Protein AF-A0A7X8LKR5-F1 (afdb_monomer_lite)

Radius of gyration: 33.47 Å; chains: 1; bounding box: 61×47×93 Å

pLDDT: mean 74.2, std 19.26, range [38.72, 97.5]

Foldseek 3Di:
DDPPDDDCDPVNVVVVVVVVCVVQNPVRVVVVVVVVVVVVVVVVVVVVVVVVVVVVVVCVPDDDDDPDPPDPPDPDDDDDDDDDDDDDDDDDDDDDDDDDDDD

Sequence (103 aa):
MFGFIGNIGPWELIFILLIALIVVGPGKLPEVAKGIGKATREFKKATSGVQREINEVMRFDEPNPAKKENEAIKNSGQETASQKPEPKTEERYGEKEEGGSQS

Secondary structure (DSSP, 8-state):
---TTT---HHHHHHHHHHHHHHH-TTHHHHHHHHHHHHHHHHHHHHHHHHHHHHHHGGGG-------SSSSSSSS---------------------------

Structure (mmCIF, N/CA/C/O backbone):
data_AF-A0A7X8LKR5-F1
#
_entry.id   AF-A0A7X8LKR5-F1
#
loop_
_atom_site.group_PDB
_atom_site.id
_atom_site.type_symbol
_atom_site.label_atom_id
_atom_site.label_alt_id
_atom_site.label_comp_id
_atom_site.label_asym_id
_atom_site.label_entity_id
_atom_site.label_seq_id
_atom_site.pdbx_PDB_ins_code
_atom_site.Cartn_x
_atom_site.Cartn_y
_atom_site.Cartn_z
_atom_site.occupancy
_atom_site.B_iso_or_equiv
_atom_site.auth_seq_id
_atom_site.auth_comp_id
_atom_site.auth_asym_id
_atom_site.auth_atom_id
_atom_site.pdbx_PDB_model_num
ATOM 1 N N . MET A 1 1 ? 30.805 -4.243 -7.798 1.00 48.19 1 MET A N 1
ATOM 2 C CA . MET A 1 1 ? 30.064 -5.522 -7.837 1.00 48.19 1 MET A CA 1
ATOM 3 C C . MET A 1 1 ? 29.026 -5.455 -6.722 1.00 48.19 1 MET A C 1
ATOM 5 O O . MET A 1 1 ? 29.412 -5.188 -5.595 1.00 48.19 1 MET A O 1
ATOM 9 N N . PHE A 1 2 ? 27.739 -5.497 -7.074 1.00 56.47 2 PHE A N 1
ATOM 10 C CA . PHE A 1 2 ? 26.591 -5.111 -6.234 1.00 56.47 2 PHE A CA 1
ATOM 11 C C . PHE A 1 2 ? 26.423 -5.987 -4.971 1.00 56.47 2 PHE A C 1
ATOM 13 O O . PHE A 1 2 ? 26.637 -7.197 -5.028 1.00 56.47 2 PHE A O 1
ATOM 20 N N . GLY A 1 3 ? 26.034 -5.372 -3.844 1.00 64.06 3 GLY A N 1
ATOM 21 C CA . GLY A 1 3 ? 25.906 -5.956 -2.495 1.00 64.06 3 GLY A CA 1
ATOM 22 C C . GLY A 1 3 ? 24.711 -6.901 -2.303 1.00 64.06 3 GLY A C 1
ATOM 23 O O . GLY A 1 3 ? 23.862 -6.681 -1.446 1.00 64.06 3 GLY A O 1
ATOM 24 N N . PHE A 1 4 ? 24.653 -7.967 -3.097 1.00 67.62 4 PHE A N 1
ATOM 25 C CA . PHE A 1 4 ? 23.438 -8.750 -3.346 1.00 67.62 4 PHE A CA 1
ATOM 26 C C . PHE A 1 4 ? 22.972 -9.702 -2.221 1.00 67.62 4 PHE A C 1
ATOM 28 O O . PHE A 1 4 ? 21.915 -10.302 -2.365 1.00 67.62 4 PHE A O 1
ATOM 35 N N . ILE A 1 5 ? 23.719 -9.903 -1.125 1.00 69.38 5 ILE A N 1
ATOM 36 C CA . ILE A 1 5 ? 23.465 -11.063 -0.232 1.00 69.38 5 ILE A CA 1
ATOM 37 C C . ILE A 1 5 ? 23.095 -10.699 1.220 1.00 69.38 5 ILE A C 1
ATOM 39 O O . ILE A 1 5 ? 22.599 -11.556 1.942 1.00 69.38 5 ILE A O 1
ATOM 43 N N . GLY A 1 6 ? 23.256 -9.448 1.666 1.00 73.06 6 GLY A N 1
ATOM 44 C CA . GLY A 1 6 ? 23.040 -9.119 3.090 1.00 73.06 6 GLY A CA 1
ATOM 45 C C . GLY A 1 6 ? 22.188 -7.894 3.386 1.00 73.06 6 GLY A C 1
ATOM 46 O O . GLY A 1 6 ? 21.518 -7.855 4.410 1.00 73.06 6 GLY A O 1
ATOM 47 N N . ASN A 1 7 ? 22.198 -6.894 2.507 1.00 75.12 7 ASN A N 1
ATOM 48 C CA . ASN A 1 7 ? 21.572 -5.607 2.778 1.00 75.12 7 ASN A CA 1
ATOM 49 C C . ASN A 1 7 ? 20.927 -5.105 1.493 1.00 75.12 7 ASN A C 1
ATOM 51 O O . ASN A 1 7 ? 21.527 -4.308 0.776 1.00 75.12 7 ASN A O 1
ATOM 55 N N . ILE A 1 8 ? 19.725 -5.601 1.181 1.00 84.50 8 ILE A N 1
ATOM 56 C CA . ILE A 1 8 ? 18.899 -4.955 0.160 1.00 84.50 8 ILE A CA 1
ATOM 57 C C . ILE A 1 8 ? 18.634 -3.538 0.664 1.00 84.50 8 ILE A C 1
ATOM 59 O O . ILE A 1 8 ? 17.886 -3.332 1.622 1.00 84.50 8 ILE A O 1
ATOM 63 N N . GLY A 1 9 ? 19.311 -2.573 0.053 1.00 86.69 9 GLY A N 1
ATOM 64 C CA . GLY A 1 9 ? 19.159 -1.176 0.383 1.00 86.69 9 GLY A CA 1
ATOM 65 C C . GLY A 1 9 ? 17.847 -0.621 -0.172 1.00 86.69 9 GLY A C 1
ATOM 66 O O . GLY A 1 9 ? 17.199 -1.225 -1.036 1.00 86.69 9 GLY A O 1
ATOM 67 N N . PRO A 1 10 ? 17.451 0.579 0.285 1.00 89.25 10 PRO A N 1
ATOM 68 C CA . PRO A 1 10 ? 16.321 1.299 -0.294 1.00 89.25 10 PRO A CA 1
ATOM 69 C C . PRO A 1 10 ? 16.453 1.472 -1.815 1.00 89.25 10 PRO A C 1
ATOM 71 O O . PRO A 1 10 ? 15.454 1.432 -2.528 1.00 89.25 10 PRO A O 1
ATOM 74 N N . TRP A 1 11 ? 17.684 1.616 -2.316 1.00 90.31 11 TRP A N 1
ATOM 75 C CA . TRP A 1 11 ? 17.975 1.769 -3.741 1.00 90.31 11 TRP A CA 1
ATOM 76 C C . TRP A 1 11 ? 17.658 0.514 -4.557 1.00 90.31 11 TRP A C 1
ATOM 78 O O . TRP A 1 11 ? 17.016 0.618 -5.602 1.00 90.31 11 TRP A O 1
ATOM 88 N N . GLU A 1 12 ? 18.037 -0.670 -4.078 1.00 89.19 12 GLU A N 1
ATOM 89 C CA . GLU A 1 12 ? 17.704 -1.940 -4.724 1.00 89.19 12 GLU A CA 1
ATOM 90 C C . GLU A 1 12 ? 16.191 -2.190 -4.725 1.00 89.19 12 GLU A C 1
ATOM 92 O O . GLU A 1 12 ? 15.637 -2.581 -5.755 1.00 89.19 12 GLU A O 1
ATOM 97 N N . LEU A 1 13 ? 15.501 -1.899 -3.612 1.00 91.75 13 LEU A N 1
ATOM 98 C CA . LEU A 1 13 ? 14.037 -1.987 -3.557 1.00 91.75 13 LEU A CA 1
ATOM 99 C C . LEU A 1 13 ? 13.374 -1.065 -4.578 1.00 91.75 13 LEU A C 1
ATOM 101 O O . LEU A 1 13 ? 12.450 -1.498 -5.261 1.00 91.75 13 LEU A O 1
ATOM 105 N N . ILE A 1 14 ? 13.847 0.175 -4.719 1.00 93.12 14 ILE A N 1
ATOM 106 C CA . ILE A 1 14 ? 13.331 1.125 -5.716 1.00 93.12 14 ILE A CA 1
ATOM 107 C C . ILE A 1 14 ? 13.540 0.598 -7.138 1.00 93.12 14 ILE A C 1
ATOM 109 O O . ILE A 1 14 ? 12.638 0.719 -7.965 1.00 93.12 14 ILE A O 1
ATOM 113 N N . PHE A 1 15 ? 14.690 -0.013 -7.428 1.00 93.44 15 PHE A N 1
ATOM 114 C CA . PHE A 1 15 ? 14.975 -0.560 -8.755 1.00 93.44 15 PHE A CA 1
ATOM 115 C C . PHE A 1 15 ? 14.059 -1.746 -9.099 1.00 93.44 15 PHE A C 1
ATOM 117 O O . PHE A 1 15 ? 13.473 -1.790 -10.181 1.00 93.44 15 PHE A O 1
ATOM 124 N N . ILE A 1 16 ? 13.868 -2.673 -8.154 1.00 92.75 16 ILE A N 1
ATOM 125 C CA . ILE A 1 16 ? 12.934 -3.801 -8.303 1.00 92.75 16 ILE A CA 1
ATOM 126 C C . ILE A 1 16 ? 11.496 -3.289 -8.444 1.00 92.75 16 ILE A C 1
ATOM 128 O O . ILE A 1 16 ? 10.754 -3.749 -9.313 1.00 92.75 16 ILE A O 1
ATOM 132 N N . LEU A 1 17 ? 11.115 -2.312 -7.618 1.00 93.69 17 LEU A N 1
ATOM 133 C CA . LEU A 1 17 ? 9.805 -1.679 -7.658 1.00 93.69 17 LEU A CA 1
ATOM 134 C C . LEU A 1 17 ? 9.570 -1.052 -9.035 1.00 93.69 17 LEU A C 1
ATOM 136 O O . LEU A 1 17 ? 8.544 -1.327 -9.641 1.00 93.69 17 LEU A O 1
ATOM 140 N N . LEU A 1 18 ? 10.531 -0.309 -9.588 1.00 95.19 18 LEU A N 1
ATOM 141 C CA . LEU A 1 18 ? 10.420 0.295 -10.918 1.00 95.19 18 LEU A CA 1
ATOM 142 C C . LEU A 1 18 ? 10.148 -0.746 -12.016 1.00 95.19 18 LEU A C 1
ATOM 144 O O . LEU A 1 18 ? 9.253 -0.544 -12.836 1.00 95.19 18 LEU A O 1
ATOM 148 N N . ILE A 1 19 ? 10.858 -1.879 -12.005 1.00 96.00 19 ILE A N 1
ATOM 149 C CA . ILE A 1 19 ? 10.614 -2.977 -12.954 1.00 96.00 19 ILE A CA 1
ATOM 150 C C . ILE A 1 19 ? 9.203 -3.553 -12.758 1.00 96.00 19 ILE A C 1
ATOM 152 O O . ILE A 1 19 ? 8.463 -3.725 -13.728 1.00 96.00 19 ILE A O 1
ATOM 156 N N . ALA A 1 20 ? 8.788 -3.790 -11.511 1.00 94.88 20 ALA A N 1
ATOM 157 C CA . ALA A 1 20 ? 7.440 -4.264 -11.203 1.00 94.88 20 ALA A CA 1
ATOM 158 C C . ALA A 1 20 ? 6.352 -3.263 -11.643 1.00 94.88 20 ALA A C 1
ATOM 160 O O . ALA A 1 20 ? 5.309 -3.675 -12.149 1.00 94.88 20 ALA A O 1
ATOM 161 N N . LEU A 1 21 ? 6.600 -1.954 -11.518 1.00 94.81 21 LEU A N 1
ATOM 162 C CA . LEU A 1 21 ? 5.706 -0.890 -11.986 1.00 94.81 21 LEU A CA 1
ATOM 163 C C . LEU A 1 21 ? 5.571 -0.875 -13.505 1.00 94.81 21 LEU A C 1
ATOM 165 O O . LEU A 1 21 ? 4.507 -0.514 -13.989 1.00 94.81 21 LEU A O 1
ATOM 169 N N . ILE A 1 22 ? 6.608 -1.231 -14.260 1.00 95.56 22 ILE A N 1
ATOM 170 C CA . ILE A 1 22 ? 6.509 -1.313 -15.723 1.00 95.56 22 ILE A CA 1
ATOM 171 C C . ILE A 1 22 ? 5.629 -2.501 -16.124 1.00 95.56 22 ILE A C 1
ATOM 173 O O . ILE A 1 22 ? 4.782 -2.365 -17.002 1.00 95.56 22 ILE A O 1
ATOM 177 N N . VAL A 1 23 ? 5.792 -3.645 -15.454 1.00 95.88 23 VAL A N 1
ATOM 178 C CA . VAL A 1 23 ? 5.017 -4.863 -15.741 1.00 95.88 23 VAL A CA 1
ATOM 179 C C . VAL A 1 23 ? 3.551 -4.717 -15.325 1.00 95.88 23 VAL A C 1
ATOM 181 O O . VAL A 1 23 ? 2.651 -5.087 -16.073 1.00 95.88 23 VAL A O 1
ATOM 184 N N . VAL A 1 24 ? 3.301 -4.187 -14.126 1.00 93.38 24 VAL A N 1
ATOM 185 C CA . VAL A 1 24 ? 1.958 -4.104 -13.526 1.00 93.38 24 VAL A CA 1
ATOM 186 C C . VAL A 1 24 ? 1.269 -2.771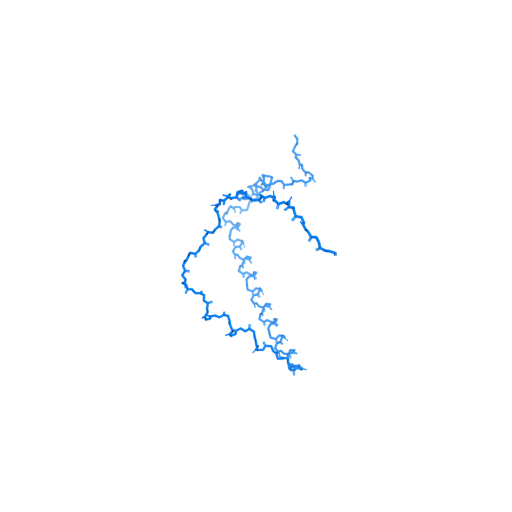 -13.840 1.00 93.38 24 VAL A C 1
ATOM 188 O O . VAL A 1 24 ? 0.047 -2.708 -13.961 1.00 93.38 24 VAL A O 1
ATOM 191 N N . GLY A 1 25 ? 2.039 -1.696 -13.986 1.00 93.81 25 GLY A N 1
ATOM 192 C CA . GLY A 1 25 ? 1.574 -0.323 -14.169 1.00 93.81 25 GLY A CA 1
ATOM 193 C C . GLY A 1 25 ? 1.555 0.485 -12.856 1.00 93.81 25 GLY A C 1
ATOM 194 O O . GLY A 1 25 ? 0.999 0.021 -11.853 1.00 93.81 25 GLY A O 1
ATOM 195 N N . PRO A 1 26 ? 2.053 1.741 -12.837 1.00 92.06 26 PRO A N 1
ATOM 196 C CA . PRO A 1 26 ? 2.067 2.587 -11.635 1.00 92.06 26 PRO A CA 1
ATOM 197 C C . PRO A 1 26 ? 0.668 2.929 -11.107 1.00 92.06 26 PRO A C 1
ATOM 199 O O . PRO A 1 26 ? 0.510 3.186 -9.919 1.00 92.06 26 PRO A O 1
ATOM 202 N N . GLY A 1 27 ? -0.357 2.917 -11.965 1.00 93.12 27 GLY A N 1
ATOM 203 C CA . GLY A 1 27 ? -1.748 3.147 -11.562 1.00 93.12 27 GLY A CA 1
ATOM 204 C C . GLY A 1 27 ? -2.412 1.935 -10.900 1.00 93.12 27 GLY A C 1
ATOM 205 O O . GLY A 1 27 ? -3.360 2.100 -10.136 1.00 93.12 27 GLY A O 1
ATOM 206 N N . LYS A 1 28 ? -1.902 0.720 -11.141 1.00 92.31 28 LYS A N 1
ATOM 207 C CA . LYS A 1 28 ? -2.500 -0.526 -10.643 1.00 92.31 28 LYS A CA 1
ATOM 208 C C . LYS A 1 28 ? -2.078 -0.864 -9.220 1.00 92.31 28 LYS A C 1
ATOM 210 O O . LYS A 1 28 ? -2.903 -1.330 -8.441 1.00 92.31 28 LYS A O 1
ATOM 215 N N . LEU A 1 29 ? -0.848 -0.539 -8.830 1.00 93.19 29 LEU A N 1
ATOM 216 C CA . LEU A 1 29 ? -0.398 -0.683 -7.442 1.00 93.19 29 LEU A CA 1
ATOM 217 C C . LEU A 1 29 ? -1.266 0.072 -6.415 1.00 93.19 29 LEU A C 1
ATOM 219 O O . LEU A 1 29 ? -1.702 -0.561 -5.453 1.00 93.19 29 LEU A O 1
ATOM 223 N N . PRO A 1 30 ? -1.581 1.374 -6.580 1.00 91.38 30 PRO A N 1
ATOM 224 C CA . PRO A 1 30 ? -2.444 2.079 -5.637 1.00 91.38 30 PRO A CA 1
ATOM 225 C C . PRO A 1 30 ? -3.891 1.576 -5.688 1.00 91.38 30 PRO A C 1
ATOM 227 O O . PRO A 1 30 ? -4.582 1.623 -4.674 1.00 91.38 30 PRO A O 1
ATOM 230 N N . GLU A 1 31 ? -4.363 1.082 -6.835 1.00 94.50 31 GLU A N 1
ATOM 231 C CA . GLU A 1 31 ? -5.692 0.477 -6.975 1.00 94.50 31 GLU A CA 1
ATOM 232 C C . GLU A 1 31 ? -5.804 -0.819 -6.149 1.00 94.50 31 GLU A C 1
ATOM 234 O O . GLU A 1 31 ? -6.712 -0.952 -5.324 1.00 94.50 31 GLU A O 1
ATOM 239 N N . VAL A 1 32 ? -4.817 -1.714 -6.268 1.00 94.31 32 VAL A N 1
ATOM 240 C CA . VAL A 1 32 ? -4.721 -2.951 -5.473 1.00 94.31 32 VAL A CA 1
ATOM 241 C C . VAL A 1 32 ? -4.535 -2.641 -3.985 1.00 94.31 32 VAL A C 1
ATOM 243 O O . VAL A 1 32 ? -5.243 -3.200 -3.146 1.00 94.31 32 VAL A O 1
ATOM 246 N N . ALA A 1 33 ? -3.651 -1.699 -3.639 1.00 94.75 33 ALA A N 1
ATOM 247 C CA . ALA A 1 33 ? -3.423 -1.293 -2.253 1.00 94.75 33 ALA A CA 1
ATOM 248 C C . ALA A 1 33 ? -4.687 -0.707 -1.600 1.00 94.75 33 ALA A C 1
ATOM 250 O O . ALA A 1 33 ? -4.965 -0.993 -0.436 1.00 94.75 33 ALA A O 1
ATOM 251 N N . LYS A 1 34 ? -5.497 0.065 -2.342 1.00 96.19 34 LYS A N 1
ATOM 252 C CA . LYS A 1 34 ? -6.805 0.547 -1.863 1.00 96.19 34 LYS A CA 1
ATOM 253 C C . LYS A 1 34 ? -7.767 -0.609 -1.583 1.00 96.19 34 LYS A C 1
ATOM 255 O O . LYS A 1 34 ? -8.479 -0.554 -0.581 1.00 96.19 34 LYS A O 1
ATOM 260 N N . GLY A 1 35 ? -7.791 -1.635 -2.434 1.00 96.56 35 GLY A N 1
ATOM 261 C CA . GLY A 1 35 ? -8.597 -2.843 -2.226 1.00 96.56 35 GLY A CA 1
ATOM 262 C C . GLY A 1 35 ? -8.187 -3.601 -0.961 1.00 96.56 35 GLY A C 1
ATOM 263 O O . GLY A 1 35 ? -9.014 -3.823 -0.076 1.00 96.56 35 GLY A O 1
ATOM 264 N N . ILE A 1 36 ? -6.892 -3.897 -0.828 1.00 96.94 36 ILE A N 1
ATOM 265 C CA . ILE A 1 36 ? -6.325 -4.565 0.352 1.00 96.94 36 ILE A CA 1
ATOM 266 C C . ILE A 1 36 ? -6.555 -3.727 1.616 1.00 96.94 36 ILE A C 1
ATOM 268 O O . ILE A 1 36 ? -6.972 -4.256 2.640 1.00 96.94 36 ILE A O 1
ATOM 272 N N . GLY A 1 37 ? -6.356 -2.408 1.557 1.00 96.12 37 GLY A N 1
ATOM 273 C CA . GLY A 1 37 ? -6.548 -1.517 2.703 1.00 96.12 37 GLY A CA 1
ATOM 274 C C . GLY A 1 37 ? -7.989 -1.497 3.218 1.00 96.12 37 GLY A C 1
ATOM 275 O O . GLY A 1 37 ? -8.211 -1.497 4.432 1.00 96.12 37 GLY A O 1
ATOM 276 N N . LYS A 1 38 ? -8.977 -1.528 2.314 1.00 97.06 38 LYS A N 1
ATOM 277 C CA . LYS A 1 38 ? -10.392 -1.671 2.688 1.00 97.06 38 LYS A CA 1
ATOM 278 C C . LYS A 1 38 ? -10.654 -3.025 3.344 1.00 97.06 38 LYS A C 1
ATOM 280 O O . LYS A 1 38 ? -11.209 -3.047 4.440 1.00 97.06 38 LYS A O 1
ATOM 285 N N . ALA A 1 39 ? -10.173 -4.112 2.739 1.00 97.12 39 ALA A N 1
ATOM 286 C CA . ALA A 1 39 ? -10.323 -5.461 3.281 1.00 97.12 39 ALA A CA 1
ATOM 287 C C . ALA A 1 39 ? -9.708 -5.588 4.686 1.00 97.12 39 ALA A C 1
ATOM 289 O O . ALA A 1 39 ? -10.377 -6.040 5.612 1.00 97.12 39 ALA A O 1
ATOM 290 N N . THR A 1 40 ? -8.483 -5.097 4.895 1.00 97.50 40 THR A N 1
ATOM 291 C CA . THR A 1 40 ? -7.824 -5.096 6.212 1.00 97.50 40 THR A CA 1
ATOM 292 C C . THR A 1 40 ? -8.601 -4.275 7.241 1.00 97.50 40 THR A C 1
ATOM 294 O O . THR A 1 40 ? -8.705 -4.668 8.404 1.00 97.50 40 THR A O 1
ATOM 297 N N . ARG A 1 41 ? -9.175 -3.132 6.841 1.00 96.75 41 ARG A N 1
ATOM 298 C CA . ARG A 1 41 ? -9.975 -2.288 7.739 1.00 96.75 41 ARG A CA 1
ATOM 299 C C . ARG A 1 41 ? -11.283 -2.963 8.146 1.00 96.75 41 ARG A C 1
ATOM 301 O O . ARG A 1 41 ? -11.645 -2.903 9.322 1.00 96.75 41 ARG A O 1
ATOM 308 N N . GLU A 1 42 ? -11.978 -3.585 7.202 1.00 96.88 42 GLU A N 1
ATOM 309 C CA . GLU A 1 42 ? -13.212 -4.331 7.462 1.00 96.88 42 GLU A CA 1
ATOM 310 C C . GLU A 1 42 ? -12.943 -5.579 8.302 1.00 96.88 42 GLU A C 1
ATOM 312 O O . GLU A 1 42 ? -13.628 -5.785 9.302 1.00 96.88 42 GLU A O 1
ATOM 317 N N . PHE A 1 43 ? -11.880 -6.324 7.990 1.00 97.00 43 PHE A N 1
ATOM 318 C CA . PHE A 1 43 ? -11.420 -7.459 8.787 1.00 97.00 43 PHE A CA 1
ATOM 319 C C . PHE A 1 43 ? -11.126 -7.039 10.230 1.00 97.00 43 PHE A C 1
ATOM 321 O O . PHE A 1 43 ? -11.680 -7.609 11.165 1.00 97.00 43 PHE A O 1
ATOM 328 N N . LYS A 1 44 ? -10.347 -5.964 10.435 1.00 96.12 44 LYS A N 1
ATOM 329 C CA . LYS A 1 44 ? -10.066 -5.438 11.781 1.00 96.12 44 LYS A CA 1
ATOM 330 C C . LYS A 1 44 ? -11.348 -5.043 12.516 1.00 96.12 44 LYS A C 1
ATOM 332 O O . LYS A 1 44 ? -11.461 -5.294 13.715 1.00 96.12 44 LYS A O 1
ATOM 337 N N . LYS A 1 45 ? -12.310 -4.423 11.823 1.00 96.12 45 LYS A N 1
ATOM 338 C CA . LYS A 1 45 ? -13.599 -4.033 12.409 1.00 96.12 45 LYS A CA 1
ATOM 339 C C . LYS A 1 45 ? -14.394 -5.264 12.849 1.00 96.12 45 LYS A C 1
ATOM 341 O O . LYS A 1 45 ? -14.834 -5.286 13.996 1.00 96.12 45 LYS A O 1
ATOM 346 N N . ALA A 1 46 ? -14.515 -6.271 11.987 1.00 95.81 46 ALA A N 1
ATOM 347 C CA . ALA A 1 46 ? -15.194 -7.528 12.287 1.00 95.81 46 ALA A CA 1
ATOM 348 C C . ALA A 1 46 ? -14.544 -8.238 13.484 1.00 95.81 46 ALA A C 1
ATOM 350 O O . ALA A 1 46 ? -15.218 -8.483 14.482 1.00 95.81 46 ALA A O 1
ATOM 351 N N . THR A 1 47 ? -13.223 -8.435 13.452 1.00 95.56 47 THR A N 1
ATOM 352 C CA . THR A 1 47 ? -12.473 -9.050 14.557 1.00 95.56 47 THR A CA 1
ATOM 353 C C . THR A 1 47 ? -12.639 -8.266 15.859 1.00 95.56 47 THR A C 1
ATOM 355 O O . THR A 1 47 ? -12.856 -8.855 16.913 1.00 95.56 47 THR A O 1
ATOM 358 N N . SER A 1 48 ? -12.603 -6.929 15.810 1.00 94.81 48 SER A N 1
ATOM 359 C CA . SER A 1 48 ? -12.797 -6.098 17.005 1.00 94.81 48 SER A CA 1
ATOM 360 C C . SER A 1 48 ? -14.220 -6.145 17.570 1.00 94.81 48 SER A C 1
ATOM 362 O O . SER A 1 48 ? -14.386 -5.978 18.775 1.00 94.81 48 SER A O 1
ATOM 364 N N . GLY A 1 49 ? -15.234 -6.351 16.722 1.00 92.06 49 GLY A N 1
ATOM 365 C CA . GLY A 1 49 ? -16.619 -6.540 17.151 1.00 92.06 49 GLY A CA 1
ATOM 366 C C . GLY A 1 49 ? -16.785 -7.874 17.870 1.00 92.06 49 GLY A C 1
ATOM 367 O O . GLY A 1 49 ? -17.218 -7.894 19.018 1.00 92.06 49 GLY A O 1
ATOM 368 N N . VAL A 1 50 ? -16.305 -8.950 17.244 1.00 93.50 50 VAL A N 1
ATOM 369 C CA . VAL A 1 50 ? -16.318 -10.308 17.809 1.00 93.50 50 VAL A CA 1
ATOM 370 C C . VAL A 1 50 ? -15.564 -10.364 19.140 1.00 93.50 50 VAL A C 1
ATOM 372 O O . VAL A 1 50 ? -16.055 -10.933 20.107 1.00 93.50 50 VAL A O 1
ATOM 375 N N . GLN A 1 51 ? -14.400 -9.714 19.245 1.00 91.25 51 GLN A N 1
ATOM 376 C CA . GLN A 1 51 ? -13.632 -9.678 20.493 1.00 91.25 51 GLN A CA 1
ATOM 377 C C . GLN A 1 51 ? -14.407 -9.021 21.649 1.00 91.25 51 GLN A C 1
ATOM 379 O O . GLN A 1 51 ? -14.264 -9.454 22.792 1.00 91.25 51 GLN A O 1
ATOM 384 N N . ARG A 1 52 ? -15.206 -7.979 21.371 1.00 90.38 52 ARG A N 1
ATOM 385 C CA . ARG A 1 52 ? -16.039 -7.311 22.387 1.00 90.38 52 ARG A CA 1
ATOM 386 C C . ARG A 1 52 ? -17.217 -8.173 22.800 1.00 90.38 52 ARG A C 1
ATOM 388 O O . ARG A 1 52 ? -17.468 -8.277 23.991 1.00 90.38 52 ARG A O 1
ATOM 395 N N . GLU A 1 53 ? -17.884 -8.798 21.837 1.00 87.81 53 GLU A N 1
ATOM 396 C CA . GLU A 1 53 ? -19.018 -9.689 22.089 1.00 87.81 53 GLU A CA 1
ATOM 397 C C . GLU A 1 53 ? -18.582 -10.906 22.915 1.00 87.81 53 GLU A C 1
ATOM 399 O O . GLU A 1 53 ? -19.179 -11.200 23.942 1.00 87.81 53 GLU A O 1
ATOM 404 N N . ILE A 1 54 ? -17.451 -11.531 22.570 1.00 86.50 54 ILE A N 1
ATOM 405 C CA . ILE A 1 54 ? -16.865 -12.611 23.378 1.00 86.50 54 ILE A CA 1
ATOM 406 C C . ILE A 1 54 ? -16.509 -12.114 24.785 1.00 86.50 54 ILE A C 1
ATOM 408 O O . ILE A 1 54 ? -16.745 -12.821 25.759 1.00 86.50 54 ILE A O 1
ATOM 412 N N . ASN A 1 55 ? -15.950 -10.905 24.926 1.00 86.88 55 ASN A N 1
ATOM 413 C CA . ASN A 1 55 ? -15.624 -10.354 26.243 1.00 86.88 55 ASN A CA 1
ATOM 414 C C . ASN A 1 55 ? -16.875 -10.052 27.080 1.00 86.88 55 ASN A C 1
ATOM 416 O O . ASN A 1 55 ? -16.829 -10.211 28.293 1.00 86.88 55 ASN A O 1
ATOM 420 N N . GLU A 1 56 ? -17.974 -9.632 26.456 1.00 82.56 56 GLU A N 1
ATOM 421 C CA . GLU A 1 56 ? -19.259 -9.407 27.120 1.00 82.56 56 GLU A CA 1
ATOM 422 C C . GLU A 1 56 ? -19.893 -10.732 27.560 1.00 82.56 56 GLU A C 1
ATOM 424 O O . GLU A 1 56 ? -20.284 -10.858 28.717 1.00 82.56 56 GLU A O 1
ATOM 429 N N . VAL A 1 57 ? -19.882 -11.753 26.696 1.00 79.69 57 VAL A N 1
ATOM 430 C CA . VAL A 1 57 ? -20.395 -13.095 27.017 1.00 79.69 57 VAL A CA 1
ATOM 431 C C . VAL A 1 57 ? -19.578 -13.767 28.132 1.00 79.69 57 VAL A C 1
ATOM 433 O O . VAL A 1 57 ? -20.139 -14.380 29.034 1.00 79.69 57 VAL A O 1
ATOM 436 N N . MET A 1 58 ? -18.255 -13.604 28.130 1.00 78.75 58 MET A N 1
ATOM 437 C CA . MET A 1 58 ? -17.369 -14.156 29.168 1.00 78.75 58 MET A CA 1
ATOM 438 C C . MET A 1 58 ? -17.442 -13.387 30.500 1.00 78.75 58 MET A C 1
ATOM 440 O O . MET A 1 58 ? -16.950 -13.873 31.514 1.00 78.75 58 MET A O 1
ATOM 444 N N . A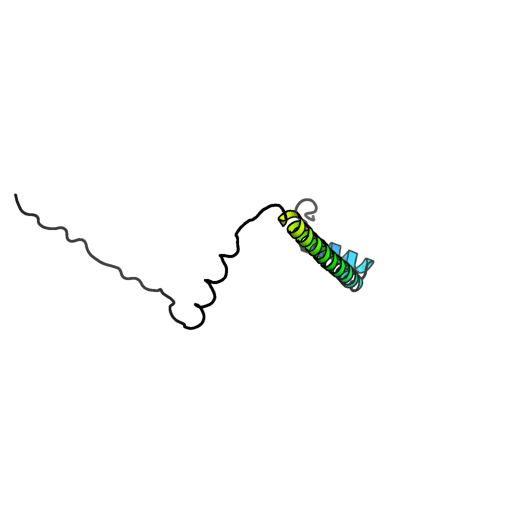RG A 1 59 ? -18.039 -12.185 30.525 1.00 69.44 59 ARG A N 1
ATOM 445 C CA . ARG A 1 59 ? -18.224 -11.383 31.748 1.00 69.44 59 ARG A CA 1
ATOM 446 C C . ARG A 1 59 ? -19.465 -11.763 32.554 1.00 69.44 59 ARG A C 1
ATOM 448 O O . ARG A 1 59 ? -19.612 -11.255 33.662 1.00 69.44 59 ARG A O 1
ATOM 455 N N . PHE A 1 60 ? -20.333 -12.643 32.049 1.00 63.59 60 PHE A N 1
ATOM 456 C CA . PHE A 1 60 ? -21.514 -13.093 32.796 1.00 63.59 60 PHE A CA 1
ATOM 457 C C . PHE A 1 60 ? -21.192 -14.027 33.981 1.00 63.59 60 PHE A C 1
ATOM 459 O O . PHE A 1 60 ? -22.095 -14.288 34.768 1.00 63.59 60 PHE A O 1
ATOM 466 N N . ASP A 1 61 ? -19.928 -14.438 34.170 1.00 63.03 61 ASP A N 1
ATOM 467 C CA . ASP A 1 61 ? -19.490 -15.294 35.290 1.00 63.03 61 ASP A CA 1
ATOM 468 C C . ASP A 1 61 ? -18.521 -14.630 36.300 1.00 63.03 61 ASP A C 1
ATOM 470 O O . ASP A 1 61 ? -18.109 -15.284 37.256 1.00 63.03 61 ASP A O 1
ATOM 474 N N . GLU A 1 62 ? -18.176 -13.336 36.186 1.00 62.06 62 GLU A N 1
ATOM 475 C CA . GLU A 1 62 ? -17.257 -12.698 37.155 1.00 62.06 62 GLU A CA 1
ATOM 476 C C . GLU A 1 62 ? -17.621 -11.234 37.499 1.00 62.06 62 GLU A C 1
ATOM 478 O O . GLU A 1 62 ? -17.614 -10.364 36.621 1.00 62.06 62 GLU A O 1
ATOM 483 N N . PRO A 1 63 ? -17.904 -10.895 38.779 1.00 60.47 63 PRO A N 1
ATOM 484 C CA . PRO A 1 63 ? -18.150 -9.519 39.189 1.00 60.47 63 PRO A CA 1
ATOM 485 C C . PRO A 1 63 ? -16.809 -8.814 39.442 1.00 60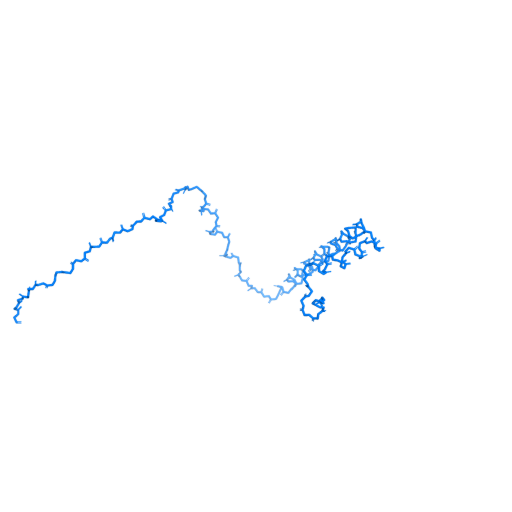.47 63 PRO A C 1
ATOM 487 O O . PRO A 1 63 ? -16.238 -8.954 40.520 1.00 60.47 63 PRO A O 1
ATOM 490 N N . ASN A 1 64 ? -16.291 -8.035 38.481 1.00 64.19 64 ASN A N 1
ATOM 491 C CA . ASN A 1 64 ? -15.039 -7.286 38.685 1.00 64.19 64 ASN A CA 1
ATOM 492 C C . ASN A 1 64 ? -15.212 -5.739 38.632 1.00 64.19 64 ASN A C 1
ATOM 494 O O . ASN A 1 64 ? -15.607 -5.191 37.594 1.00 64.19 64 ASN A O 1
ATOM 498 N N . PRO A 1 65 ? -14.914 -5.021 39.741 1.00 59.50 65 PRO A N 1
ATOM 499 C CA . PRO A 1 65 ? -15.088 -3.578 39.916 1.00 59.50 65 PRO A CA 1
ATOM 500 C C . PRO A 1 65 ? -13.924 -2.752 39.334 1.00 59.50 65 PRO A C 1
ATOM 502 O O . PRO A 1 65 ? -12.941 -2.482 40.012 1.00 59.50 65 PRO A O 1
ATOM 505 N N . ALA A 1 66 ? -14.058 -2.243 38.107 1.00 59.56 66 ALA A N 1
ATOM 506 C CA . ALA A 1 66 ? -13.056 -1.340 37.509 1.00 59.56 66 ALA A CA 1
ATOM 507 C C . ALA A 1 66 ? -13.645 -0.025 36.957 1.00 59.56 66 ALA A C 1
ATOM 509 O O . ALA A 1 66 ? -13.166 0.527 35.971 1.00 59.56 66 ALA A O 1
ATOM 510 N N . LYS A 1 67 ? -14.691 0.515 37.598 1.00 58.31 67 LYS A N 1
ATOM 511 C CA . LYS A 1 67 ? -15.244 1.855 37.300 1.00 58.31 67 LYS A CA 1
ATOM 512 C C . LYS A 1 67 ? -14.711 2.953 38.241 1.00 58.31 67 LYS A C 1
ATOM 514 O O . LYS A 1 67 ? -15.507 3.715 38.779 1.00 58.31 67 LYS A O 1
ATOM 519 N N . LYS A 1 68 ? -13.397 3.043 38.490 1.00 56.44 68 LYS A N 1
ATOM 520 C CA . LYS A 1 68 ? -12.842 4.072 39.405 1.00 56.44 68 LYS A CA 1
ATOM 521 C C . LYS A 1 68 ? -11.576 4.817 38.956 1.00 56.44 68 LYS A C 1
ATOM 523 O O . LYS A 1 68 ? -10.939 5.437 39.794 1.00 56.44 68 LYS A O 1
ATOM 528 N N . GLU A 1 69 ? -11.229 4.859 37.668 1.00 59.09 69 GLU A N 1
ATOM 529 C CA . GLU A 1 69 ? -9.971 5.518 37.252 1.00 59.09 69 GLU A CA 1
ATOM 530 C C . GLU A 1 69 ? -10.088 6.477 36.057 1.00 59.09 69 GLU A C 1
ATOM 532 O O . GLU A 1 69 ? -9.168 6.574 35.257 1.00 59.09 69 GLU A O 1
ATOM 537 N N . ASN A 1 70 ? -11.201 7.196 35.868 1.00 58.91 70 ASN A N 1
ATOM 538 C CA . ASN A 1 70 ? -11.230 8.231 34.816 1.00 58.91 70 ASN A CA 1
ATOM 539 C C . ASN A 1 70 ? -12.128 9.452 35.092 1.00 58.91 70 ASN A C 1
ATOM 541 O O . ASN A 1 70 ? -12.556 10.114 34.155 1.00 58.91 70 ASN A O 1
ATOM 545 N N . GLU A 1 71 ? -12.381 9.799 36.360 1.00 60.41 71 GLU A N 1
ATOM 546 C CA . GLU A 1 71 ? -13.083 11.058 36.695 1.00 60.41 71 GLU A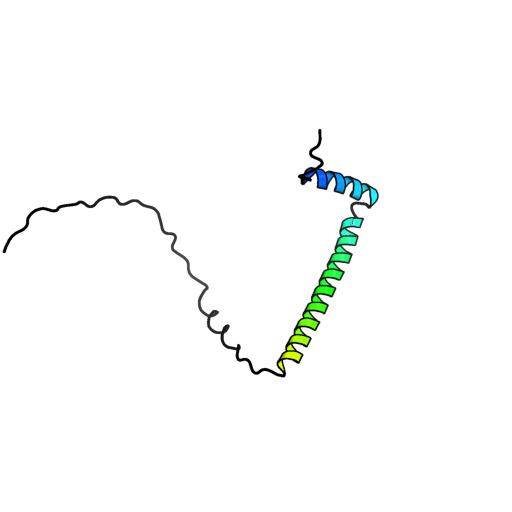 CA 1
ATOM 547 C C . GLU A 1 71 ? -12.226 12.092 37.451 1.00 60.41 71 GLU A C 1
ATOM 549 O O . GLU A 1 71 ? -12.676 13.211 37.666 1.00 60.41 71 GLU A O 1
ATOM 554 N N . ALA A 1 72 ? -10.964 11.793 37.793 1.00 55.59 72 ALA A N 1
ATOM 555 C CA . ALA A 1 72 ? -10.116 12.717 38.564 1.00 55.59 72 ALA A CA 1
ATOM 556 C C . ALA A 1 72 ? -9.115 13.554 37.735 1.00 55.59 72 ALA A C 1
ATOM 558 O O . ALA A 1 72 ? -8.511 14.473 38.277 1.00 55.59 72 ALA A O 1
ATOM 559 N N . ILE A 1 73 ? -8.931 13.290 36.434 1.00 59.69 73 ILE A N 1
ATOM 560 C CA . ILE A 1 73 ? -7.914 13.977 35.609 1.00 59.69 73 ILE A CA 1
ATOM 561 C C . ILE A 1 73 ? -8.554 14.585 34.354 1.00 59.69 73 ILE A C 1
ATOM 563 O O . ILE A 1 73 ? -8.253 14.203 33.228 1.00 59.69 73 ILE A O 1
ATOM 567 N N . LYS A 1 74 ? -9.492 15.522 34.514 1.00 51.59 74 LYS A N 1
ATOM 568 C CA . LYS A 1 74 ? -9.885 16.394 33.387 1.00 51.59 74 LYS A CA 1
ATOM 569 C C . LYS A 1 74 ? -10.259 17.828 33.762 1.00 51.59 74 LYS A C 1
ATOM 571 O O . LYS A 1 74 ? -10.572 18.605 32.872 1.00 51.59 74 LYS A O 1
ATOM 576 N N . ASN A 1 75 ? -10.193 18.204 35.041 1.00 58.97 75 ASN A N 1
ATOM 577 C CA . ASN A 1 75 ? -10.582 19.550 35.480 1.00 58.97 75 ASN A CA 1
ATOM 578 C C . ASN A 1 75 ? -9.420 20.430 35.956 1.00 58.97 75 ASN A C 1
ATOM 580 O O . ASN A 1 75 ? -9.626 21.417 36.655 1.00 58.97 75 ASN A O 1
ATOM 584 N N . SER A 1 76 ? -8.183 20.101 35.589 1.00 56.66 76 SER A N 1
ATOM 585 C CA . SER A 1 76 ? -7.028 20.937 35.920 1.00 56.66 76 SER A CA 1
ATOM 586 C C . SER A 1 76 ? -5.978 20.811 34.828 1.00 56.66 76 SER A C 1
ATOM 588 O O . SER A 1 76 ? -5.203 19.861 34.818 1.00 56.66 76 SER A O 1
ATOM 590 N N . GLY A 1 77 ? -5.970 21.752 33.886 1.00 47.62 77 GLY A N 1
ATOM 591 C CA . GLY A 1 77 ? -4.850 21.874 32.960 1.00 47.62 77 GLY A CA 1
ATOM 592 C C . GLY A 1 77 ? -5.213 22.450 31.606 1.00 47.62 77 GLY A C 1
ATOM 593 O O . GLY A 1 77 ? -5.101 21.741 30.612 1.00 47.62 77 GLY A O 1
ATOM 594 N N . GLN A 1 78 ? -5.596 23.726 31.562 1.00 48.41 78 GLN A N 1
ATOM 595 C CA . GLN A 1 78 ? -5.274 24.609 30.440 1.00 48.41 78 GLN A CA 1
ATOM 596 C C . GLN A 1 78 ? -5.300 26.072 30.914 1.00 48.41 78 GLN A C 1
ATOM 598 O O . GLN A 1 78 ? -6.207 26.454 31.642 1.00 48.41 78 GLN A O 1
ATOM 603 N N . GLU A 1 79 ? -4.268 26.820 30.494 1.00 43.69 79 GLU A N 1
ATOM 604 C CA . GLU A 1 79 ? -3.861 28.198 30.858 1.00 43.69 79 GLU A CA 1
ATOM 605 C C . GLU A 1 79 ? -3.172 28.306 32.238 1.00 43.69 79 GLU A C 1
ATOM 607 O O . GLU A 1 79 ? -3.774 28.095 33.277 1.00 43.69 79 GLU A O 1
ATOM 612 N N . THR A 1 80 ? -1.879 28.628 32.374 1.00 38.72 80 THR A N 1
ATOM 613 C CA . THR A 1 80 ? -1.172 29.773 31.780 1.00 38.72 80 THR A CA 1
ATOM 614 C C . THR A 1 80 ? 0.353 29.581 31.866 1.00 38.72 80 THR A C 1
ATOM 616 O O . THR A 1 80 ? 0.868 28.845 32.700 1.00 38.72 80 THR A O 1
ATOM 619 N N . ALA A 1 81 ? 1.043 30.259 30.954 1.00 47.47 81 ALA A N 1
ATOM 620 C CA . ALA A 1 81 ? 2.470 30.313 30.673 1.00 47.47 81 ALA A CA 1
ATOM 621 C C . ALA A 1 81 ? 3.444 30.585 31.845 1.00 47.47 81 ALA A C 1
ATOM 623 O O . ALA A 1 81 ? 3.072 31.073 32.905 1.00 47.47 81 ALA A O 1
ATOM 624 N N . SER A 1 82 ? 4.731 30.401 31.508 1.00 54.34 82 SER A N 1
ATOM 625 C CA . SER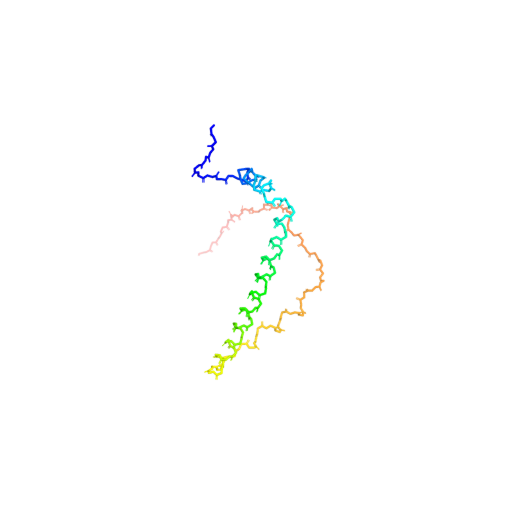 A 1 82 ? 5.960 30.798 32.219 1.00 54.34 82 SER A CA 1
ATOM 626 C C . SER A 1 82 ? 6.512 29.808 33.242 1.00 54.34 82 SER A C 1
ATOM 628 O O . SER A 1 82 ? 6.179 29.863 34.416 1.00 54.34 82 SER A O 1
ATOM 630 N N . GLN A 1 83 ? 7.506 29.021 32.824 1.00 49.03 83 GLN A N 1
ATOM 631 C CA . GLN A 1 83 ? 8.901 29.278 33.212 1.00 49.03 83 GLN A CA 1
ATOM 632 C C . GLN A 1 83 ? 9.844 28.280 32.530 1.00 49.03 83 GLN A C 1
ATOM 634 O O . GLN A 1 83 ? 9.777 27.072 32.726 1.00 49.03 83 GLN A O 1
ATOM 639 N N . LYS A 1 84 ? 10.744 28.839 31.724 1.00 55.78 84 LYS A N 1
ATOM 640 C CA . LYS A 1 84 ? 12.012 28.248 31.307 1.00 55.78 84 LYS A CA 1
ATOM 641 C C . LYS A 1 84 ? 13.059 28.680 32.340 1.00 55.78 84 LYS A C 1
ATOM 643 O O . LYS A 1 84 ? 13.401 29.861 32.335 1.00 55.78 84 LYS A O 1
ATOM 648 N N . PRO A 1 85 ? 13.592 27.789 33.182 1.00 50.22 85 PRO A N 1
ATOM 649 C CA . PRO A 1 85 ? 14.907 27.960 33.792 1.00 50.22 85 PRO A CA 1
ATOM 650 C C . PRO A 1 85 ? 15.860 26.969 33.082 1.00 50.22 85 PRO A C 1
ATOM 652 O O . PRO A 1 85 ? 15.443 25.896 32.671 1.00 50.22 85 PRO A O 1
ATOM 655 N N . GLU A 1 86 ? 17.111 27.243 32.735 1.00 50.38 86 GLU A N 1
ATOM 656 C CA . GLU A 1 86 ? 18.135 28.108 33.316 1.00 50.38 86 GLU A CA 1
ATOM 657 C C . GLU A 1 86 ? 19.040 28.644 32.184 1.00 50.38 86 GLU A C 1
ATOM 659 O O . GLU A 1 86 ? 19.099 28.067 31.090 1.00 50.38 86 GLU A O 1
ATOM 664 N N . PRO A 1 87 ? 19.695 29.799 32.385 1.00 52.03 87 PRO A N 1
ATOM 665 C CA . PRO A 1 87 ? 21.131 29.723 32.664 1.00 52.03 87 PRO A CA 1
ATOM 666 C C . PRO A 1 87 ? 21.588 30.747 33.717 1.00 52.03 87 PRO A C 1
ATOM 668 O O . PRO A 1 87 ? 21.175 31.905 33.651 1.00 52.03 87 PRO A O 1
ATOM 671 N N . LYS A 1 88 ? 22.510 30.345 34.605 1.00 50.09 88 LYS A N 1
ATOM 672 C CA . LYS A 1 88 ? 23.810 31.001 34.882 1.00 50.09 88 LYS A CA 1
ATOM 673 C C . LYS A 1 88 ? 24.419 30.505 36.200 1.00 50.09 88 LYS A C 1
ATOM 675 O O . LYS A 1 88 ? 23.839 30.658 37.262 1.00 50.09 88 LYS A O 1
ATOM 680 N N . THR A 1 89 ? 25.622 29.956 36.056 1.00 48.53 89 THR A N 1
ATOM 681 C CA . THR A 1 89 ? 26.817 30.148 36.885 1.00 48.53 89 THR A CA 1
ATOM 682 C C . THR A 1 89 ? 26.668 31.105 38.071 1.00 48.53 89 THR A C 1
ATOM 684 O O . THR A 1 89 ? 26.593 32.311 37.861 1.00 48.53 89 THR A O 1
ATOM 687 N N . GLU A 1 90 ? 26.797 30.581 39.289 1.00 61.28 90 GLU A N 1
ATOM 688 C CA . GLU A 1 90 ? 27.416 31.301 40.403 1.00 61.28 90 GLU A CA 1
ATOM 689 C C . GLU A 1 90 ? 28.379 30.359 41.127 1.00 61.28 90 GLU A C 1
ATOM 691 O O . GLU A 1 90 ? 28.008 29.357 41.737 1.00 61.28 90 GLU 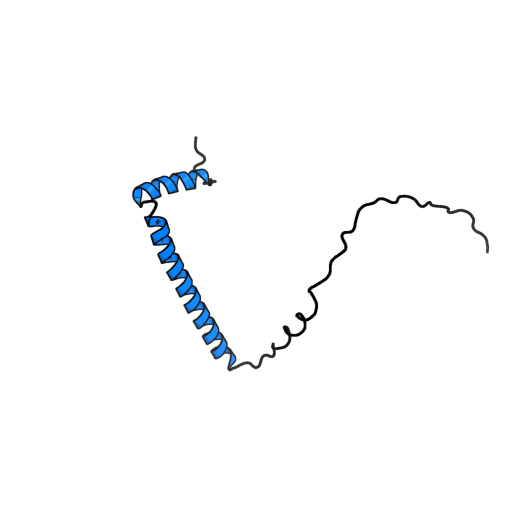A O 1
ATOM 696 N N . GLU A 1 91 ? 29.658 30.677 40.961 1.00 54.06 91 GLU A N 1
ATOM 697 C CA . GLU A 1 91 ? 30.747 30.196 41.788 1.00 54.06 91 GLU A CA 1
ATOM 698 C C . GLU A 1 91 ? 30.637 30.778 43.206 1.00 54.06 91 GLU A C 1
ATOM 700 O O . GLU A 1 91 ? 30.067 31.849 43.409 1.00 54.06 91 GLU A O 1
ATOM 705 N N . ARG A 1 92 ? 31.396 30.150 44.115 1.00 45.59 92 ARG A N 1
ATOM 706 C CA . ARG A 1 92 ? 32.136 30.809 45.205 1.00 45.59 92 ARG A CA 1
ATOM 707 C C . ARG A 1 92 ? 31.415 30.956 46.541 1.00 45.59 92 ARG A C 1
ATOM 709 O O . ARG A 1 92 ? 30.838 31.990 46.813 1.00 45.59 92 ARG A O 1
ATOM 716 N N . TYR A 1 93 ? 31.663 30.004 47.437 1.00 56.44 93 TYR A N 1
ATOM 717 C CA . TYR A 1 93 ? 32.005 30.216 48.856 1.00 56.44 93 TYR A CA 1
ATOM 718 C C . TYR A 1 93 ? 32.664 28.899 49.317 1.00 56.44 93 TYR A C 1
ATOM 720 O O . TYR A 1 93 ? 32.094 27.840 49.109 1.00 56.44 93 TYR A O 1
ATOM 728 N N . GLY A 1 94 ? 33.895 28.831 49.818 1.00 48.00 94 GLY A N 1
ATOM 729 C CA . GLY A 1 94 ? 34.619 29.799 50.631 1.00 48.00 94 GLY A CA 1
ATOM 730 C C . GLY A 1 94 ? 34.809 29.178 52.012 1.00 48.00 94 GLY A C 1
ATOM 731 O O . GLY A 1 94 ? 34.134 29.574 52.953 1.00 48.00 94 GLY A O 1
ATOM 732 N N . GLU A 1 95 ? 35.672 28.164 52.086 1.00 54.75 95 GLU A N 1
ATOM 733 C CA . GLU A 1 95 ? 36.034 27.435 53.301 1.00 54.75 95 GLU A CA 1
ATOM 734 C C . GLU A 1 95 ? 36.801 28.367 54.252 1.00 54.75 95 GLU A C 1
ATOM 736 O O . GLU A 1 95 ? 37.851 28.913 53.904 1.00 54.75 95 GLU A O 1
ATOM 741 N N . LYS A 1 96 ? 36.238 28.599 55.440 1.00 55.06 96 LYS A N 1
ATOM 742 C CA . LYS A 1 96 ? 36.921 29.195 56.590 1.00 55.06 96 LYS A CA 1
ATOM 743 C C . LYS A 1 96 ? 36.666 28.298 57.792 1.00 55.06 96 LYS A C 1
ATOM 745 O O . LYS A 1 96 ? 35.690 28.480 58.509 1.00 55.06 96 LYS A O 1
ATOM 750 N N . GLU A 1 97 ? 37.566 27.349 57.982 1.00 58.66 97 GLU A N 1
ATOM 751 C CA . GLU A 1 97 ? 37.752 26.619 59.230 1.00 58.66 97 GLU A CA 1
ATOM 752 C C . GLU A 1 97 ? 38.939 27.269 59.950 1.00 58.66 97 GLU A C 1
ATOM 754 O O . GLU A 1 97 ? 40.092 27.022 59.608 1.00 58.66 97 GLU A O 1
ATOM 759 N N . GLU A 1 98 ? 38.665 28.136 60.925 1.00 53.62 98 GLU A N 1
ATOM 760 C CA . GLU A 1 98 ? 39.635 28.469 61.966 1.00 53.62 98 GLU A CA 1
ATOM 761 C C . GLU A 1 98 ? 38.939 28.613 63.320 1.00 53.62 98 GLU A C 1
ATOM 763 O O . GLU A 1 98 ? 37.966 29.354 63.459 1.00 53.62 98 GLU A O 1
ATOM 768 N N . GLY A 1 99 ? 39.540 27.972 64.327 1.00 48.66 99 GLY A N 1
ATOM 769 C CA . GLY A 1 99 ? 39.527 28.455 65.706 1.00 48.66 99 GLY A CA 1
ATOM 770 C C . GLY A 1 99 ? 38.538 27.774 66.642 1.00 48.66 99 GLY A C 1
ATOM 771 O O . GLY A 1 99 ? 37.416 28.235 66.811 1.00 48.66 99 GLY A O 1
ATOM 772 N N . GLY A 1 100 ? 38.996 26.711 67.307 1.00 49.41 100 GLY A N 1
ATOM 773 C CA . GLY A 1 100 ? 38.264 26.048 68.383 1.00 49.41 100 GLY A CA 1
ATOM 774 C C . GLY A 1 100 ? 38.288 26.779 69.725 1.00 49.41 100 GLY A C 1
ATOM 775 O O . GLY A 1 100 ? 38.849 27.859 69.856 1.00 49.41 100 GLY A O 1
ATOM 776 N N . SER A 1 101 ? 37.705 26.140 70.739 1.00 55.75 101 SER A N 1
ATOM 777 C CA . SER A 1 101 ? 38.038 26.318 72.155 1.00 55.75 101 SER A CA 1
ATOM 778 C C . SER A 1 101 ? 37.246 25.311 72.992 1.00 55.75 101 SER A C 1
ATOM 780 O O . SER A 1 101 ? 36.039 25.230 72.808 1.00 55.75 101 SER A O 1
ATOM 782 N N . GLN A 1 102 ? 37.948 24.642 73.920 1.00 54.34 102 GLN A N 1
ATOM 783 C CA . GLN A 1 102 ? 37.508 24.274 75.283 1.00 54.34 102 GLN A CA 1
ATOM 784 C C . GLN A 1 102 ? 36.265 23.359 75.421 1.00 54.34 102 GLN A C 1
ATOM 786 O O . GLN A 1 102 ? 35.218 23.604 74.846 1.00 54.34 102 GLN A O 1
ATOM 791 N N . SER A 1 103 ? 36.270 22.268 76.185 1.00 53.75 103 SER A N 1
ATOM 792 C CA . SER A 1 103 ? 36.957 21.911 77.431 1.00 53.75 103 SER A CA 1
ATOM 793 C C . SER A 1 103 ? 36.956 20.394 77.609 1.00 53.75 103 SER A C 1
ATOM 795 O O . SER A 1 103 ? 36.103 19.731 76.980 1.00 53.75 103 SER A O 1
#